Protein AF-A0A519V0T5-F1 (afdb_monomer_lite)

Sequence (102 aa):
MTQYKFSDILAIVKTSAAEFTTNNSFRHAAALSYYTIFSLPPLLLIVITLASSVYGGEALTGQIYGQLKGLVGAESAKFLQDSIAQFTLQQKTGLATAIGLG

Structure (mmCIF, N/CA/C/O backbone):
data_AF-A0A519V0T5-F1
#
_entry.id   AF-A0A519V0T5-F1
#
loop_
_atom_site.group_PDB
_atom_site.id
_atom_site.type_symbol
_atom_site.label_atom_id
_atom_site.label_alt_id
_atom_site.label_comp_id
_atom_site.label_asym_id
_atom_site.label_entity_id
_atom_site.label_seq_id
_atom_site.pdbx_PDB_ins_code
_atom_site.Cartn_x
_atom_site.Cartn_y
_atom_site.Cartn_z
_atom_site.occupancy
_atom_site.B_iso_or_equiv
_atom_site.auth_seq_id
_atom_site.auth_comp_id
_atom_site.auth_asym_id
_atom_site.auth_atom_id
_atom_site.pdbx_PDB_model_num
ATOM 1 N N . MET A 1 1 ? -4.421 -0.512 -45.829 1.00 45.78 1 MET A N 1
ATOM 2 C CA . MET A 1 1 ? -3.980 -1.391 -44.725 1.00 45.78 1 MET A CA 1
ATOM 3 C C . MET A 1 1 ? -2.571 -0.956 -44.353 1.00 45.78 1 MET A C 1
ATOM 5 O O . MET A 1 1 ? -1.660 -1.166 -45.143 1.00 45.78 1 MET A O 1
ATOM 9 N N . THR A 1 2 ? -2.404 -0.216 -43.259 1.00 61.97 2 THR A N 1
ATOM 10 C CA . THR A 1 2 ? -1.097 0.292 -42.816 1.00 61.97 2 THR A CA 1
ATOM 11 C C . THR A 1 2 ? -0.238 -0.876 -42.335 1.00 61.97 2 THR A C 1
ATOM 13 O O . THR A 1 2 ? -0.542 -1.523 -41.339 1.00 61.97 2 THR A O 1
ATOM 16 N N . GLN A 1 3 ? 0.812 -1.181 -43.095 1.00 67.44 3 GLN A N 1
ATOM 17 C CA . GLN A 1 3 ? 1.829 -2.170 -42.746 1.00 67.44 3 GLN A CA 1
ATOM 18 C C . GLN A 1 3 ? 2.710 -1.554 -41.650 1.00 67.44 3 GLN A C 1
ATOM 20 O O . GLN A 1 3 ? 3.656 -0.835 -41.964 1.00 67.44 3 GLN A O 1
ATOM 25 N N . TYR A 1 4 ? 2.368 -1.758 -40.376 1.00 71.75 4 TYR A N 1
ATOM 26 C CA . TYR A 1 4 ? 3.235 -1.343 -39.272 1.00 71.75 4 TYR A CA 1
ATOM 27 C C . TYR A 1 4 ? 4.542 -2.122 -39.366 1.00 71.75 4 TYR A C 1
ATOM 29 O O . TYR A 1 4 ? 4.555 -3.351 -39.252 1.00 71.75 4 TYR A O 1
ATOM 37 N N . LYS A 1 5 ? 5.649 -1.420 -39.607 1.00 83.38 5 LYS A N 1
ATOM 38 C CA . LYS A 1 5 ? 6.962 -2.056 -39.605 1.00 83.38 5 LYS A CA 1
ATOM 39 C C . LYS A 1 5 ? 7.362 -2.295 -38.154 1.00 83.38 5 LYS A C 1
ATOM 41 O O . LYS A 1 5 ? 7.053 -1.499 -37.273 1.00 83.38 5 LYS A O 1
ATOM 46 N N . PHE A 1 6 ? 8.102 -3.371 -37.895 1.00 87.06 6 PHE A N 1
ATOM 47 C CA . PHE A 1 6 ? 8.614 -3.691 -36.554 1.00 87.06 6 PHE A CA 1
ATOM 48 C C . PHE A 1 6 ? 9.366 -2.508 -35.907 1.00 87.06 6 PHE A C 1
ATOM 50 O O . PHE A 1 6 ? 9.279 -2.285 -34.701 1.00 87.06 6 PHE A O 1
ATOM 57 N N . SER A 1 7 ? 10.032 -1.693 -36.731 1.00 85.94 7 SER A N 1
ATOM 58 C CA . SER A 1 7 ? 10.702 -0.462 -36.303 1.00 85.94 7 SER A CA 1
ATOM 59 C C . SER A 1 7 ? 9.752 0.589 -35.717 1.00 85.94 7 SER A C 1
ATOM 61 O O . SER A 1 7 ? 10.160 1.315 -34.816 1.00 85.94 7 SER A O 1
ATOM 63 N N . ASP A 1 8 ? 8.509 0.676 -36.194 1.00 91.06 8 ASP A N 1
ATOM 64 C CA . ASP A 1 8 ? 7.534 1.669 -35.727 1.00 91.06 8 ASP A CA 1
ATOM 65 C C . ASP A 1 8 ? 7.005 1.292 -34.338 1.00 91.06 8 ASP A C 1
ATOM 67 O O . ASP A 1 8 ? 6.890 2.139 -33.456 1.00 91.06 8 ASP A O 1
ATOM 71 N N . ILE A 1 9 ? 6.767 -0.004 -34.105 1.00 92.44 9 ILE A N 1
ATOM 72 C CA . ILE A 1 9 ? 6.378 -0.531 -32.789 1.00 92.44 9 ILE A CA 1
ATOM 73 C C . ILE A 1 9 ? 7.504 -0.291 -31.779 1.00 92.44 9 ILE A C 1
ATOM 75 O O . ILE A 1 9 ? 7.260 0.201 -30.677 1.00 92.44 9 ILE A O 1
ATOM 79 N N . LEU A 1 10 ? 8.749 -0.583 -32.170 1.00 94.12 10 LEU A N 1
ATOM 80 C CA . LEU A 1 10 ? 9.910 -0.350 -31.316 1.00 94.12 10 LEU A CA 1
ATOM 81 C C . LEU A 1 10 ? 10.105 1.143 -31.016 1.00 94.12 10 LEU A C 1
ATOM 83 O O . LEU A 1 10 ? 10.433 1.504 -29.886 1.00 94.12 10 LEU A O 1
ATOM 87 N N . ALA A 1 11 ? 9.870 2.010 -32.004 1.00 94.56 11 ALA A N 1
ATOM 88 C CA . ALA A 1 11 ? 9.930 3.454 -31.826 1.00 94.56 11 ALA A CA 1
ATOM 89 C C . ALA A 1 11 ? 8.876 3.940 -30.822 1.00 94.56 11 ALA A C 1
ATOM 91 O O . ALA A 1 11 ? 9.223 4.692 -29.917 1.00 94.56 11 ALA A O 1
ATOM 92 N N . ILE A 1 12 ? 7.629 3.467 -30.914 1.00 95.62 12 ILE A N 1
ATOM 93 C CA . ILE A 1 12 ? 6.564 3.832 -29.967 1.00 95.62 12 ILE A CA 1
ATOM 94 C C . ILE A 1 12 ? 6.919 3.374 -28.552 1.00 95.62 12 ILE A C 1
ATOM 96 O O . ILE A 1 12 ? 6.875 4.185 -27.635 1.00 95.62 12 ILE A O 1
ATOM 100 N N . VAL A 1 13 ? 7.341 2.119 -28.369 1.00 95.62 13 VAL A N 1
ATOM 101 C CA . VAL A 1 13 ? 7.734 1.604 -27.044 1.00 95.62 13 VAL A CA 1
ATOM 102 C C . VAL A 1 13 ? 8.889 2.417 -26.460 1.00 95.62 13 VAL A C 1
ATOM 104 O O . VAL A 1 13 ? 8.850 2.786 -25.286 1.00 95.62 13 VAL A O 1
ATOM 107 N N . LYS A 1 14 ? 9.901 2.745 -27.272 1.00 95.06 14 LYS A N 1
ATOM 108 C CA . LYS A 1 14 ? 11.046 3.553 -26.836 1.00 95.06 14 LYS A CA 1
ATOM 109 C C . LYS A 1 14 ? 10.623 4.969 -26.443 1.00 95.06 14 LYS A C 1
ATOM 111 O O . LYS A 1 14 ? 11.063 5.456 -25.404 1.00 95.06 14 LYS A O 1
ATOM 116 N N . THR A 1 15 ? 9.765 5.609 -27.234 1.00 95.31 15 THR A N 1
ATOM 117 C CA . THR A 1 15 ? 9.239 6.948 -26.942 1.00 95.31 15 THR A CA 1
ATOM 118 C C . THR A 1 15 ? 8.370 6.933 -25.688 1.00 95.31 15 THR A C 1
ATOM 120 O O . THR A 1 15 ? 8.584 7.750 -24.802 1.00 95.31 15 THR A O 1
ATOM 123 N N . SER A 1 16 ? 7.461 5.965 -25.543 1.00 95.00 16 SER A N 1
ATOM 124 C CA . SER A 1 16 ? 6.638 5.811 -24.339 1.00 95.00 16 SER A CA 1
ATOM 125 C C . SER A 1 16 ? 7.482 5.566 -23.091 1.00 95.00 16 SER A C 1
ATOM 127 O O . SER A 1 16 ? 7.203 6.153 -22.052 1.00 95.00 16 SER A O 1
ATOM 129 N N . ALA A 1 17 ? 8.535 4.747 -23.177 1.00 93.44 17 ALA A N 1
ATOM 130 C CA . ALA A 1 17 ? 9.447 4.530 -22.058 1.00 93.44 17 ALA A CA 1
ATOM 131 C C . ALA A 1 17 ? 10.222 5.808 -21.690 1.00 93.44 17 ALA A C 1
ATOM 133 O O . ALA A 1 17 ? 10.367 6.107 -20.507 1.00 93.44 17 ALA A O 1
ATOM 134 N N . ALA A 1 18 ? 10.684 6.581 -22.679 1.00 94.12 18 ALA A N 1
ATOM 135 C CA . ALA A 1 18 ? 11.382 7.849 -22.452 1.00 94.12 18 ALA A CA 1
ATOM 136 C C . ALA A 1 18 ? 10.466 8.931 -21.849 1.00 94.12 18 ALA A C 1
ATOM 138 O O . ALA A 1 18 ? 10.863 9.638 -20.924 1.00 94.12 18 ALA A O 1
ATOM 139 N N . GLU A 1 19 ? 9.227 9.033 -22.326 1.00 94.38 19 GLU A N 1
ATOM 140 C CA . GLU A 1 19 ? 8.194 9.912 -21.764 1.00 94.38 19 GLU A CA 1
ATOM 141 C C . GLU A 1 19 ? 7.841 9.491 -20.329 1.00 94.38 19 GLU A C 1
ATOM 143 O O . GLU A 1 19 ? 7.795 10.317 -19.417 1.00 94.38 19 GLU A O 1
ATOM 148 N N . PHE A 1 20 ? 7.675 8.186 -20.085 1.00 94.12 20 PHE A N 1
ATOM 149 C CA . PHE A 1 20 ? 7.356 7.644 -18.764 1.00 94.12 20 PHE A CA 1
ATOM 150 C C . PHE A 1 20 ? 8.438 7.965 -17.725 1.00 94.12 20 PHE A C 1
ATOM 152 O O . PHE A 1 20 ? 8.111 8.331 -16.590 1.00 94.12 20 PHE A O 1
ATOM 159 N N . THR A 1 21 ? 9.719 7.862 -18.093 1.00 92.75 21 THR A N 1
ATOM 160 C CA . THR A 1 21 ? 10.828 8.226 -17.200 1.00 92.75 21 THR A CA 1
ATOM 161 C C . THR A 1 21 ? 10.958 9.735 -17.021 1.00 92.75 21 THR A C 1
ATOM 163 O O . THR A 1 21 ? 11.126 10.182 -15.886 1.00 92.75 21 THR A O 1
ATOM 166 N N . THR A 1 22 ? 10.797 10.521 -18.091 1.00 94.56 22 THR A N 1
ATOM 167 C CA . THR A 1 22 ? 10.782 11.996 -18.039 1.00 94.56 22 THR A CA 1
ATOM 168 C C . THR A 1 22 ? 9.700 12.519 -17.095 1.00 94.56 22 THR A C 1
ATOM 170 O O . THR A 1 22 ? 9.951 13.421 -16.296 1.00 94.56 22 THR A O 1
ATOM 173 N N . ASN A 1 23 ? 8.522 11.889 -17.093 1.00 92.62 23 ASN A N 1
ATOM 174 C CA . ASN A 1 23 ? 7.420 12.242 -16.200 1.00 92.62 23 ASN A CA 1
ATOM 175 C C . ASN A 1 23 ? 7.622 11.769 -14.742 1.00 92.62 23 ASN A C 1
ATOM 177 O O . ASN A 1 23 ? 6.693 11.771 -13.940 1.00 92.62 23 ASN A O 1
ATOM 181 N N . ASN A 1 24 ? 8.832 11.336 -14.364 1.00 92.12 24 ASN A N 1
ATOM 182 C CA . ASN A 1 24 ? 9.159 10.855 -13.019 1.00 92.12 24 ASN A CA 1
ATOM 183 C C . ASN A 1 24 ? 8.206 9.763 -12.504 1.00 92.12 24 ASN A C 1
ATOM 185 O O . ASN A 1 24 ? 8.003 9.627 -11.294 1.00 92.12 24 ASN A O 1
ATOM 189 N N . SER A 1 25 ? 7.618 8.975 -13.405 1.00 93.38 25 SER A N 1
ATOM 190 C CA . SER A 1 25 ? 6.536 8.045 -13.069 1.00 93.38 25 SER A CA 1
ATOM 191 C C . SER A 1 25 ? 6.971 7.013 -12.024 1.00 93.38 25 SER A C 1
ATOM 193 O O . SER A 1 25 ? 6.194 6.665 -11.140 1.00 93.38 25 SER A O 1
ATOM 195 N N . PHE A 1 26 ? 8.246 6.605 -12.035 1.00 93.31 26 PHE A N 1
ATOM 196 C CA . PHE A 1 26 ? 8.826 5.754 -10.992 1.00 93.31 26 PHE A CA 1
ATOM 197 C C . PHE A 1 26 ? 8.842 6.411 -9.611 1.00 93.31 26 PHE A C 1
ATOM 199 O O . PHE A 1 26 ? 8.526 5.754 -8.624 1.00 93.31 26 PHE A O 1
ATOM 206 N N . ARG A 1 27 ? 9.170 7.705 -9.523 1.00 94.75 27 ARG A N 1
ATOM 207 C CA . ARG A 1 27 ? 9.148 8.434 -8.248 1.00 94.75 27 ARG A CA 1
ATOM 208 C C . ARG A 1 27 ? 7.721 8.550 -7.723 1.00 94.75 27 ARG A C 1
ATOM 210 O O . ARG A 1 27 ? 7.503 8.360 -6.532 1.00 94.75 27 ARG A O 1
ATOM 217 N N . HIS A 1 28 ? 6.756 8.827 -8.598 1.00 95.56 28 HIS A N 1
ATOM 218 C CA . HIS A 1 28 ? 5.344 8.874 -8.220 1.00 95.56 28 HIS A CA 1
ATOM 219 C C . HIS A 1 28 ? 4.826 7.507 -7.761 1.00 95.56 28 HIS A C 1
ATOM 221 O O . HIS A 1 28 ? 4.166 7.435 -6.728 1.00 95.56 28 HIS A O 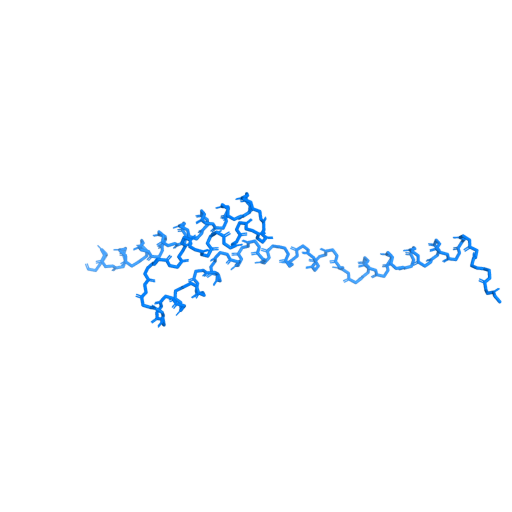1
ATOM 227 N N . ALA A 1 29 ? 5.189 6.426 -8.457 1.00 95.06 29 ALA A N 1
ATOM 228 C CA . ALA A 1 29 ? 4.862 5.064 -8.043 1.00 95.06 29 ALA A CA 1
ATOM 229 C C . ALA A 1 29 ? 5.491 4.712 -6.684 1.00 95.06 29 ALA A C 1
ATOM 231 O O . ALA A 1 29 ? 4.797 4.224 -5.798 1.00 95.06 29 ALA A O 1
ATOM 232 N N . ALA A 1 30 ? 6.773 5.032 -6.481 1.00 95.25 30 ALA A N 1
ATOM 233 C CA . ALA A 1 30 ? 7.461 4.800 -5.213 1.00 95.25 30 ALA A CA 1
ATOM 234 C C . ALA A 1 30 ? 6.821 5.585 -4.057 1.00 95.25 30 ALA A C 1
ATOM 236 O O . ALA A 1 30 ? 6.595 5.025 -2.985 1.00 95.25 30 ALA A O 1
ATOM 237 N N . ALA A 1 31 ? 6.484 6.858 -4.281 1.00 95.56 31 ALA A N 1
ATOM 238 C CA . ALA A 1 31 ? 5.795 7.683 -3.295 1.00 95.56 31 ALA A CA 1
ATOM 239 C C . ALA A 1 31 ? 4.407 7.120 -2.965 1.00 95.56 31 ALA A C 1
ATOM 241 O O . ALA A 1 31 ? 4.064 7.008 -1.793 1.00 95.56 31 ALA A O 1
ATOM 242 N N . LEU A 1 32 ? 3.637 6.705 -3.976 1.00 94.88 32 LEU A N 1
ATOM 243 C CA . LEU A 1 32 ? 2.330 6.082 -3.781 1.00 94.88 32 LEU A CA 1
ATOM 244 C C . LEU A 1 32 ? 2.443 4.812 -2.929 1.00 94.88 32 LEU A C 1
ATOM 246 O O . LEU A 1 32 ? 1.733 4.694 -1.936 1.00 94.88 32 LEU A O 1
ATOM 250 N N . SER A 1 33 ? 3.371 3.908 -3.257 1.00 94.12 33 SER A N 1
ATOM 251 C CA . SER A 1 33 ? 3.599 2.683 -2.4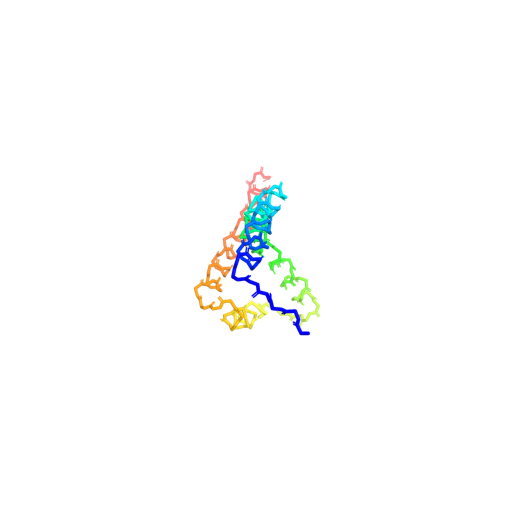82 1.00 94.12 33 SER A CA 1
ATOM 252 C C . SER A 1 33 ? 4.037 2.974 -1.047 1.00 94.12 33 SER A C 1
ATOM 254 O O . SER A 1 33 ? 3.493 2.376 -0.121 1.00 94.12 33 SER A O 1
ATOM 256 N N . TYR A 1 34 ? 4.976 3.907 -0.846 1.00 92.88 34 TYR A N 1
ATOM 257 C CA . TYR A 1 34 ? 5.413 4.322 0.488 1.00 92.88 34 TYR A CA 1
ATOM 258 C C . TYR A 1 34 ? 4.229 4.872 1.289 1.00 92.88 34 TYR A C 1
ATOM 260 O O . TYR A 1 34 ? 3.935 4.390 2.382 1.00 92.88 34 TYR A O 1
ATOM 268 N N . TYR A 1 35 ? 3.478 5.815 0.720 1.00 91.75 35 TYR A N 1
ATOM 269 C CA . TYR A 1 35 ? 2.308 6.370 1.387 1.00 91.75 35 TYR A CA 1
ATOM 270 C C . TYR A 1 35 ? 1.276 5.301 1.703 1.00 91.75 35 TYR A C 1
ATOM 272 O O . TYR A 1 35 ? 0.773 5.295 2.817 1.00 91.75 35 TYR A O 1
ATOM 280 N N . THR A 1 36 ? 0.992 4.358 0.807 1.00 90.56 36 THR A N 1
ATOM 281 C CA . THR A 1 36 ? 0.073 3.259 1.118 1.00 90.56 36 THR A CA 1
ATOM 282 C C . THR A 1 36 ? 0.593 2.403 2.274 1.00 90.56 36 THR A C 1
ATOM 284 O O . THR A 1 36 ? -0.125 2.239 3.251 1.00 90.56 36 THR A O 1
ATOM 287 N N . ILE A 1 37 ? 1.835 1.914 2.231 1.00 88.81 37 ILE A N 1
ATOM 288 C CA . ILE A 1 37 ? 2.378 1.028 3.279 1.00 88.81 37 ILE A CA 1
ATOM 289 C C . ILE A 1 37 ? 2.314 1.686 4.665 1.00 88.81 37 ILE A C 1
ATOM 291 O O . ILE A 1 37 ? 1.917 1.037 5.632 1.00 88.81 37 ILE A O 1
ATOM 295 N N 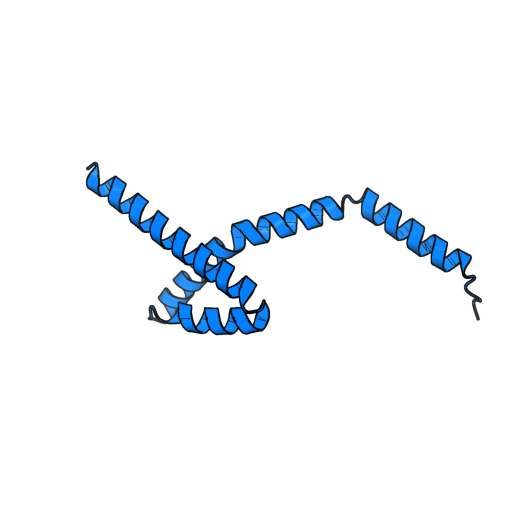. PHE A 1 38 ? 2.654 2.974 4.762 1.00 86.88 38 PHE A N 1
ATOM 296 C CA . PHE A 1 38 ? 2.713 3.675 6.046 1.00 86.88 38 PHE A CA 1
ATOM 297 C C . PHE A 1 38 ? 1.379 4.303 6.485 1.00 86.88 38 PHE A C 1
ATOM 299 O O . PHE A 1 38 ? 1.153 4.449 7.685 1.00 86.88 38 PHE A O 1
ATOM 306 N N . SER A 1 39 ? 0.479 4.656 5.559 1.00 90.75 39 SER A N 1
ATOM 307 C CA . SER A 1 39 ? -0.816 5.285 5.892 1.00 90.75 39 SER A CA 1
ATOM 308 C C . SER A 1 39 ? -1.993 4.315 5.968 1.00 90.75 39 SER A C 1
ATOM 310 O O . SER A 1 39 ? -2.969 4.616 6.658 1.00 90.75 39 SER A O 1
ATOM 312 N N . LEU A 1 40 ? -1.928 3.156 5.301 1.00 89.38 40 LEU A N 1
ATOM 313 C CA . LEU A 1 40 ? -3.054 2.222 5.243 1.00 89.38 40 LEU A CA 1
ATOM 314 C C . LEU A 1 40 ? -3.437 1.666 6.626 1.00 89.38 40 LEU A C 1
ATOM 316 O O . LEU A 1 40 ? -4.633 1.659 6.916 1.00 89.38 40 LEU A O 1
ATOM 320 N N . PRO A 1 41 ? -2.505 1.254 7.515 1.00 86.62 41 PRO A N 1
ATOM 321 C CA . PRO A 1 41 ? -2.903 0.747 8.829 1.00 86.62 41 PRO A CA 1
ATOM 322 C C . PRO A 1 41 ? -3.627 1.800 9.696 1.00 86.62 41 PRO A C 1
ATOM 324 O O . PRO A 1 41 ? -4.723 1.498 10.174 1.00 86.62 41 PRO A O 1
ATOM 327 N N . PRO A 1 42 ? -3.118 3.043 9.860 1.00 87.88 42 PRO A N 1
ATOM 328 C CA . PRO A 1 42 ? -3.855 4.095 10.567 1.00 87.88 42 PRO A CA 1
ATOM 329 C C . PRO A 1 42 ? -5.208 4.438 9.931 1.00 87.88 42 PRO A C 1
ATOM 331 O O . PRO A 1 42 ? -6.192 4.626 10.644 1.00 87.88 42 PRO A O 1
ATOM 334 N N . LEU A 1 43 ? -5.285 4.492 8.597 1.00 89.44 43 LEU A N 1
ATOM 335 C CA . LEU A 1 43 ? -6.535 4.756 7.882 1.00 89.44 43 LEU A CA 1
ATOM 336 C C . LEU A 1 43 ? -7.582 3.671 8.173 1.00 89.44 43 LEU A C 1
ATOM 338 O O . LEU A 1 43 ? -8.729 3.986 8.487 1.00 89.44 43 LEU A O 1
ATOM 342 N N . LEU A 1 44 ? -7.188 2.396 8.104 1.00 86.56 44 LEU A N 1
ATOM 343 C CA . LEU A 1 44 ? -8.070 1.271 8.410 1.00 86.56 44 LEU A CA 1
ATOM 344 C C . LEU A 1 44 ? -8.558 1.319 9.856 1.00 86.56 44 LEU A C 1
ATOM 346 O O . LEU A 1 44 ? -9.743 1.106 10.088 1.00 86.56 44 LEU A O 1
ATOM 350 N N . LEU A 1 45 ? -7.690 1.656 10.813 1.00 84.44 45 LEU A N 1
ATOM 351 C CA . LEU A 1 45 ? -8.092 1.843 12.207 1.00 84.44 45 LEU A CA 1
ATOM 352 C C . LEU A 1 45 ? -9.196 2.904 12.335 1.00 84.44 45 LEU A C 1
ATOM 354 O O . LEU A 1 45 ? -10.195 2.659 13.011 1.00 84.44 45 LEU A O 1
ATOM 358 N N . ILE A 1 46 ? -9.057 4.049 11.661 1.00 87.19 46 ILE A N 1
ATOM 359 C CA . ILE A 1 46 ? -10.073 5.113 11.664 1.00 87.19 46 ILE A CA 1
ATOM 360 C C . ILE A 1 46 ? -11.394 4.595 11.083 1.00 87.19 46 ILE A C 1
ATOM 362 O O . ILE A 1 46 ? -12.436 4.730 11.721 1.00 87.19 46 ILE A O 1
ATOM 366 N N . VAL A 1 47 ? -11.357 3.962 9.905 1.00 87.06 47 VAL A N 1
ATOM 367 C CA . VAL A 1 47 ? -12.558 3.431 9.235 1.00 87.06 47 VAL A CA 1
ATOM 368 C C . VAL A 1 47 ? -13.258 2.378 10.096 1.00 87.06 47 VAL A C 1
ATOM 370 O O . VAL A 1 47 ? -14.475 2.438 10.256 1.00 87.06 47 VAL A O 1
ATOM 373 N N . ILE A 1 48 ? -12.502 1.447 10.685 1.00 81.56 48 ILE A N 1
ATOM 374 C CA . ILE A 1 48 ? -13.034 0.406 11.572 1.00 81.56 48 ILE A CA 1
ATOM 375 C C . ILE A 1 48 ? -13.668 1.045 12.805 1.00 81.56 48 ILE A C 1
ATOM 377 O O . ILE A 1 48 ? -14.784 0.691 13.160 1.00 81.56 48 ILE A O 1
ATOM 381 N N . THR A 1 49 ? -13.001 2.017 13.429 1.00 80.88 49 THR A N 1
ATOM 382 C CA . THR A 1 49 ? -13.510 2.685 14.636 1.00 80.88 49 THR A CA 1
ATOM 383 C C . THR A 1 49 ? -14.815 3.428 14.355 1.00 80.88 49 THR A C 1
ATOM 385 O O . THR A 1 49 ? -15.775 3.307 15.116 1.00 80.88 49 THR A O 1
ATOM 388 N N . LEU A 1 50 ? -14.883 4.155 13.235 1.00 85.69 50 LEU A N 1
ATOM 389 C CA . LEU A 1 50 ? -16.095 4.855 12.812 1.00 85.69 50 LEU A CA 1
ATOM 390 C C . LEU A 1 50 ? -17.229 3.878 12.490 1.00 85.69 50 LEU A C 1
ATOM 392 O O . LEU A 1 50 ? -18.358 4.088 12.929 1.00 85.69 50 LEU A O 1
ATOM 396 N N . ALA A 1 51 ? -16.937 2.787 11.780 1.00 83.19 51 ALA A N 1
ATOM 397 C CA . ALA A 1 51 ? -17.920 1.746 11.509 1.00 83.19 51 ALA A CA 1
ATOM 398 C C . ALA A 1 51 ? -18.428 1.110 12.816 1.00 83.19 51 ALA A C 1
ATOM 400 O O . ALA A 1 51 ? -19.634 1.039 13.034 1.00 83.19 51 ALA A O 1
ATOM 401 N N . SER A 1 52 ? -17.538 0.731 13.734 1.00 78.31 52 SER A N 1
ATOM 402 C CA . SER A 1 52 ? -17.910 0.155 15.031 1.00 78.31 52 SER A CA 1
ATOM 403 C C . SER A 1 52 ? -18.774 1.094 15.870 1.00 78.31 52 SER A C 1
ATOM 405 O O . SER A 1 52 ? -19.704 0.632 16.528 1.00 78.31 52 SER A O 1
ATOM 407 N N . SER A 1 53 ? -18.523 2.406 15.806 1.00 80.56 53 SER A N 1
ATOM 408 C CA . SER A 1 53 ? -19.339 3.413 16.494 1.00 80.56 53 SER A CA 1
ATOM 409 C C . SER A 1 53 ? -20.776 3.489 15.972 1.00 80.56 53 SER A C 1
ATOM 411 O O . SER A 1 53 ? -21.668 3.847 16.736 1.00 80.56 53 SER A O 1
ATOM 413 N N . VAL A 1 54 ? -21.009 3.193 14.691 1.00 83.25 54 VAL A N 1
ATOM 414 C CA . VAL A 1 54 ? -22.346 3.236 14.072 1.00 83.25 54 VAL A CA 1
ATOM 415 C C . VAL A 1 54 ? -23.066 1.893 14.208 1.00 83.25 54 VAL A C 1
ATOM 417 O O . VAL A 1 54 ? -24.269 1.862 14.449 1.00 83.25 54 VAL A O 1
ATOM 420 N N . TYR A 1 55 ? -22.335 0.784 14.072 1.00 76.00 55 TYR A N 1
ATOM 421 C CA . TYR A 1 55 ? -22.891 -0.574 14.043 1.00 76.00 55 TYR A CA 1
ATOM 422 C C . TYR A 1 55 ? -22.869 -1.301 15.402 1.00 76.00 55 TYR A C 1
ATOM 424 O O . TYR A 1 55 ? -23.392 -2.408 15.502 1.00 76.00 55 TYR A O 1
ATOM 432 N N . GLY A 1 56 ? -22.318 -0.690 16.459 1.00 66.62 56 GLY A N 1
ATOM 433 C CA . GLY A 1 56 ? -22.520 -1.122 17.846 1.00 66.62 56 GLY A CA 1
ATOM 434 C C . GLY A 1 56 ? -21.764 -2.382 18.284 1.00 66.62 56 GLY A C 1
ATOM 435 O O . GLY A 1 56 ? -22.299 -3.163 19.068 1.00 66.62 56 GLY A O 1
ATOM 436 N N . GLY A 1 57 ? -20.525 -2.602 17.829 1.00 63.03 57 GLY A N 1
ATOM 437 C CA . GLY A 1 57 ? -19.755 -3.772 18.268 1.00 63.03 57 GLY A CA 1
ATOM 438 C C . GLY A 1 57 ? -18.244 -3.709 18.040 1.00 63.03 57 GLY A C 1
ATOM 439 O O . GLY A 1 57 ? -17.769 -3.206 17.027 1.00 63.03 57 GLY A O 1
ATOM 440 N N . GLU A 1 58 ? -17.488 -4.310 18.964 1.00 57.00 58 GLU A N 1
ATOM 441 C CA . GLU A 1 58 ? -16.030 -4.528 18.883 1.00 57.00 58 GLU A CA 1
ATOM 442 C C . GLU A 1 58 ? -15.630 -5.606 17.845 1.00 57.00 58 GLU A C 1
ATOM 444 O O . GLU A 1 58 ? -14.452 -5.794 17.544 1.00 57.00 58 GLU A O 1
ATOM 449 N N . ALA A 1 59 ? -16.603 -6.319 17.263 1.00 55.78 59 ALA A N 1
ATOM 450 C CA . ALA A 1 59 ? -16.385 -7.531 16.466 1.00 55.78 59 ALA A CA 1
ATOM 451 C C . ALA A 1 59 ? -15.989 -7.303 14.989 1.00 55.78 59 ALA A C 1
ATOM 453 O O . ALA A 1 59 ? -15.677 -8.264 14.280 1.00 55.78 59 ALA A O 1
ATOM 454 N N . LEU A 1 60 ? -15.966 -6.056 14.504 1.00 65.38 60 LEU A N 1
ATOM 455 C CA . LEU A 1 60 ? -15.693 -5.738 13.092 1.00 65.38 60 LEU A CA 1
ATOM 456 C C . LEU A 1 60 ? -14.267 -6.095 12.644 1.00 65.38 60 LEU A C 1
ATOM 458 O O . LEU A 1 60 ? -14.046 -6.389 11.468 1.00 65.38 60 LEU A O 1
ATOM 462 N N . THR A 1 61 ? -13.308 -6.152 13.570 1.00 67.44 61 THR A N 1
ATOM 463 C CA . THR A 1 61 ? -11.894 -6.418 13.260 1.00 67.44 61 THR A CA 1
ATOM 464 C C . THR A 1 61 ? -11.681 -7.799 12.629 1.00 67.44 61 THR A C 1
ATOM 466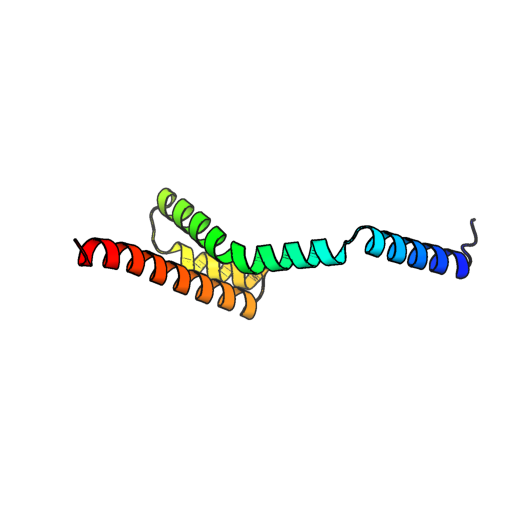 O O . THR A 1 61 ? -10.945 -7.923 11.651 1.00 67.44 61 THR A O 1
ATOM 469 N N . GLY A 1 62 ? -12.352 -8.842 13.137 1.00 71.19 62 GLY A N 1
ATOM 470 C CA . GLY A 1 62 ? -12.185 -10.212 12.632 1.00 71.19 62 GLY A CA 1
ATOM 471 C C . GLY A 1 62 ? -12.795 -10.422 11.243 1.00 71.19 62 GLY A C 1
ATOM 472 O O . GLY A 1 62 ? -12.206 -11.087 10.390 1.00 71.19 62 GLY A O 1
ATOM 473 N N . GLN A 1 63 ? -13.953 -9.811 10.989 1.00 79.19 63 GLN A N 1
ATOM 474 C CA . GLN A 1 63 ? -14.657 -9.932 9.712 1.00 79.19 63 GLN A CA 1
ATOM 475 C C . GLN A 1 63 ? -13.962 -9.124 8.607 1.00 79.19 63 GLN A C 1
ATOM 477 O O . GLN A 1 63 ? -13.783 -9.621 7.494 1.00 79.19 63 GLN A O 1
ATOM 482 N N . ILE A 1 64 ? -13.491 -7.915 8.934 1.00 79.69 64 ILE A N 1
ATOM 483 C CA . ILE A 1 64 ? -12.708 -7.079 8.017 1.00 79.69 64 ILE A CA 1
ATOM 484 C C . ILE A 1 64 ? -11.370 -7.740 7.688 1.00 79.69 64 ILE A C 1
ATOM 486 O O . ILE A 1 64 ? -10.973 -7.741 6.526 1.00 79.69 64 ILE A O 1
ATOM 490 N N . TYR A 1 65 ? -10.712 -8.386 8.654 1.00 79.94 65 TYR A N 1
ATOM 491 C CA . TYR A 1 65 ? -9.502 -9.162 8.375 1.00 79.94 65 TYR A CA 1
ATOM 492 C C . TYR A 1 65 ? -9.747 -10.297 7.368 1.00 79.94 65 TYR A C 1
ATOM 494 O O . TYR A 1 65 ? -8.961 -10.482 6.438 1.00 79.94 65 TYR A O 1
ATOM 502 N N . GLY A 1 66 ? -10.861 -11.025 7.502 1.00 84.81 66 GLY A N 1
ATOM 503 C CA . GLY A 1 66 ? -11.255 -12.057 6.540 1.00 84.81 66 GLY A CA 1
ATOM 504 C C . GLY A 1 66 ? -11.429 -11.511 5.118 1.00 84.81 66 GLY A C 1
ATOM 505 O O . GLY A 1 66 ? -10.932 -12.112 4.165 1.00 84.81 66 GLY A O 1
ATOM 506 N N . GLN A 1 67 ? -12.061 -10.341 4.982 1.00 87.25 67 GLN A N 1
ATOM 507 C CA . GLN A 1 67 ? -12.223 -9.657 3.693 1.00 87.25 67 GLN A CA 1
ATOM 508 C C . GLN A 1 67 ? -10.880 -9.171 3.132 1.00 87.25 67 GLN A C 1
ATOM 510 O O . GLN A 1 67 ? -10.574 -9.405 1.964 1.00 87.25 67 GLN A O 1
ATOM 515 N N . LEU A 1 68 ? -10.032 -8.563 3.970 1.00 85.69 68 LEU A N 1
ATOM 516 C CA . LEU A 1 68 ? -8.692 -8.121 3.577 1.00 85.69 68 LEU A CA 1
ATOM 517 C C . LEU A 1 68 ? -7.849 -9.294 3.072 1.00 85.69 68 LEU A C 1
ATOM 519 O O . LEU A 1 68 ? -7.228 -9.186 2.020 1.00 85.69 68 L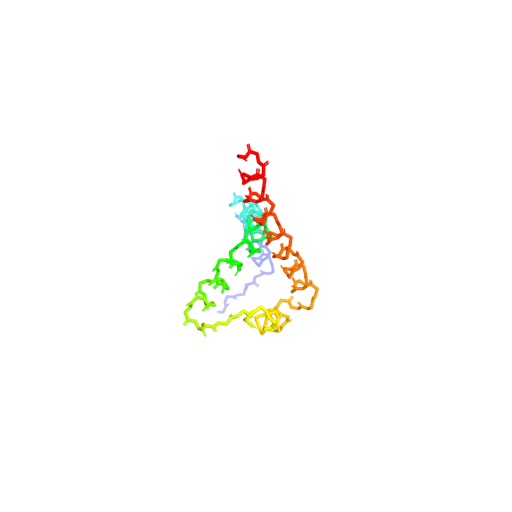EU A O 1
ATOM 523 N N . LYS A 1 69 ? -7.889 -10.446 3.747 1.00 89.94 69 LYS A N 1
ATOM 524 C CA . LYS A 1 69 ? -7.198 -11.662 3.297 1.00 89.94 69 LYS A CA 1
ATOM 525 C C . LYS A 1 69 ? -7.643 -12.114 1.902 1.00 89.94 69 LYS A C 1
ATOM 527 O O . LYS A 1 69 ? -6.802 -12.586 1.142 1.00 89.94 69 LYS A O 1
ATOM 532 N N . GLY A 1 70 ? -8.925 -11.974 1.562 1.00 91.50 70 GLY A N 1
ATOM 533 C CA . GLY A 1 70 ? -9.439 -12.286 0.224 1.00 91.50 70 GLY A CA 1
ATOM 534 C C . GLY A 1 70 ? -8.989 -11.299 -0.858 1.00 91.50 70 GLY A C 1
ATOM 535 O O . GLY A 1 70 ? -8.816 -11.698 -2.005 1.00 91.50 70 GLY A O 1
ATOM 536 N N . LEU A 1 71 ? -8.768 -10.031 -0.495 1.00 89.75 71 LEU A N 1
ATOM 537 C CA . LEU A 1 71 ? -8.415 -8.959 -1.431 1.00 89.75 71 LEU A CA 1
ATOM 538 C C . LEU A 1 71 ? -6.907 -8.815 -1.658 1.00 89.75 71 LEU A C 1
ATOM 540 O O . LEU A 1 71 ? -6.472 -8.648 -2.793 1.00 89.75 71 LEU A O 1
ATOM 544 N N . VAL A 1 72 ? -6.113 -8.854 -0.583 1.00 88.44 72 VAL A N 1
ATOM 545 C CA . VAL A 1 72 ? -4.660 -8.605 -0.627 1.00 88.44 72 VAL A CA 1
ATOM 546 C C . VAL A 1 72 ? -3.821 -9.854 -0.348 1.00 88.44 72 VAL A C 1
ATOM 548 O O . VAL A 1 72 ? -2.600 -9.808 -0.441 1.00 88.44 72 VAL A O 1
ATOM 551 N N . GLY A 1 73 ? -4.455 -10.981 -0.018 1.00 92.00 73 GLY A N 1
ATOM 552 C CA . GLY A 1 73 ? -3.771 -12.217 0.356 1.00 92.00 73 GLY A CA 1
ATOM 553 C C . GLY A 1 73 ? -3.442 -12.304 1.849 1.00 92.00 73 GLY A C 1
ATOM 554 O O . GLY A 1 73 ? -3.533 -11.338 2.607 1.00 92.00 73 GLY A O 1
ATOM 555 N N . ALA A 1 74 ? -3.070 -13.508 2.294 1.00 92.06 74 ALA A N 1
ATOM 556 C CA . ALA A 1 74 ? -2.877 -13.814 3.713 1.00 92.06 74 ALA A CA 1
ATOM 557 C C . ALA A 1 74 ? -1.707 -13.054 4.352 1.00 92.06 74 ALA A C 1
ATOM 559 O O . ALA A 1 74 ? -1.820 -12.607 5.490 1.00 92.06 74 ALA A O 1
ATOM 560 N N . GLU A 1 75 ? -0.600 -12.906 3.629 1.00 91.31 75 GLU A N 1
ATOM 561 C CA . GLU A 1 75 ? 0.611 -12.264 4.141 1.00 91.31 75 GLU A CA 1
ATOM 562 C C . GLU A 1 75 ? 0.415 -10.756 4.325 1.00 91.31 75 GLU A C 1
ATOM 564 O O . GLU A 1 75 ? 0.642 -10.225 5.412 1.00 91.31 75 GLU A O 1
ATOM 569 N N . SER A 1 76 ? -0.106 -10.076 3.301 1.00 88.12 76 SER A N 1
ATOM 570 C CA . SER A 1 76 ? -0.397 -8.643 3.370 1.00 88.12 76 SER A CA 1
ATOM 571 C C . SER A 1 76 ? -1.497 -8.328 4.380 1.00 88.12 76 SER A C 1
ATOM 573 O O . SER A 1 76 ? -1.383 -7.354 5.119 1.00 88.12 76 SER A O 1
ATOM 575 N N . ALA A 1 77 ? -2.536 -9.164 4.479 1.00 88.75 77 ALA A N 1
ATOM 576 C CA . ALA A 1 77 ? -3.560 -8.989 5.504 1.00 88.75 77 ALA A CA 1
ATOM 577 C C . ALA A 1 77 ? -2.969 -9.111 6.914 1.00 88.75 77 ALA A C 1
ATOM 579 O O . ALA A 1 77 ? -3.269 -8.279 7.770 1.00 88.75 77 ALA A O 1
ATOM 580 N N . LYS A 1 78 ? -2.097 -10.103 7.150 1.00 89.19 78 LYS A N 1
ATOM 581 C CA . LYS A 1 78 ? -1.415 -10.281 8.438 1.00 89.19 78 LYS A CA 1
ATOM 582 C C . LYS A 1 78 ? -0.559 -9.065 8.796 1.00 89.19 78 LYS A C 1
ATOM 584 O O . LYS A 1 78 ? -0.686 -8.551 9.901 1.00 89.19 78 LYS A O 1
ATOM 589 N N . PHE A 1 79 ? 0.228 -8.552 7.850 1.00 88.62 79 PHE A N 1
ATOM 590 C CA . PHE A 1 79 ? 1.006 -7.326 8.049 1.00 88.62 79 PHE A CA 1
ATOM 591 C C . PHE A 1 79 ? 0.131 -6.144 8.502 1.00 88.62 79 PHE A C 1
ATOM 593 O O . PHE A 1 79 ? 0.498 -5.412 9.423 1.00 88.62 79 PHE A O 1
ATOM 600 N N . LEU A 1 80 ? -1.043 -5.968 7.889 1.00 87.44 80 LEU A N 1
ATOM 601 C CA . LEU A 1 80 ? -1.980 -4.912 8.276 1.00 87.44 80 LEU A CA 1
ATOM 602 C C . LEU A 1 80 ? -2.567 -5.136 9.669 1.00 87.44 80 LEU A C 1
ATOM 604 O O . LEU A 1 80 ? -2.658 -4.182 10.439 1.00 87.44 80 LEU A O 1
ATOM 608 N N . GLN A 1 81 ? -2.928 -6.374 10.009 1.00 85.62 81 GLN A N 1
ATOM 609 C CA . GLN A 1 81 ? -3.431 -6.723 11.337 1.00 85.62 81 GLN A CA 1
ATOM 610 C C . GLN A 1 81 ? -2.396 -6.424 12.427 1.00 85.62 81 GLN A C 1
ATOM 612 O O . GLN A 1 81 ? -2.722 -5.753 13.408 1.00 85.62 81 GLN A O 1
ATOM 617 N N . ASP A 1 82 ? -1.154 -6.863 12.225 1.00 88.00 82 ASP A N 1
ATOM 618 C CA . ASP A 1 82 ? -0.049 -6.639 13.158 1.00 88.00 82 ASP A CA 1
ATOM 619 C C . ASP A 1 82 ? 0.240 -5.135 13.307 1.00 88.00 82 ASP A C 1
ATOM 621 O O . ASP A 1 82 ? 0.382 -4.620 14.419 1.00 88.00 82 ASP A O 1
ATOM 625 N N . SER A 1 83 ? 0.222 -4.396 12.192 1.00 87.00 83 SER A N 1
ATOM 626 C CA . SER A 1 83 ? 0.412 -2.943 12.192 1.00 87.00 83 SER A CA 1
ATOM 627 C C . SER A 1 83 ? -0.682 -2.226 12.993 1.00 87.00 83 SER A C 1
ATOM 629 O O . SER A 1 83 ? -0.375 -1.415 13.865 1.00 87.00 83 SER A O 1
ATOM 631 N N . ILE A 1 84 ? -1.962 -2.537 12.752 1.00 83.31 84 ILE A N 1
ATOM 632 C CA . ILE A 1 84 ? -3.101 -1.939 13.475 1.00 83.31 84 ILE A CA 1
ATOM 633 C C . ILE A 1 84 ? -3.044 -2.265 14.977 1.00 83.31 84 ILE A C 1
ATOM 635 O O . ILE A 1 84 ? -3.309 -1.391 15.812 1.00 83.31 84 ILE A O 1
ATOM 639 N N . ALA A 1 85 ? -2.673 -3.498 15.338 1.00 82.81 85 ALA A N 1
ATOM 640 C CA . ALA A 1 85 ? -2.506 -3.900 16.732 1.00 82.81 85 ALA A CA 1
ATOM 641 C C . ALA A 1 85 ? -1.438 -3.046 17.435 1.00 82.81 85 ALA A C 1
ATOM 643 O O . ALA A 1 85 ? -1.675 -2.536 18.533 1.00 82.81 85 ALA A O 1
ATOM 644 N N . GLN A 1 86 ? -0.305 -2.802 16.771 1.00 82.44 86 GLN A N 1
ATOM 645 C CA . GLN A 1 86 ? 0.759 -1.950 17.298 1.00 82.44 86 GLN A CA 1
ATOM 646 C C . GLN A 1 86 ? 0.308 -0.491 17.492 1.00 82.44 86 GLN A C 1
ATOM 648 O O . GLN A 1 86 ? 0.604 0.108 18.528 1.00 82.44 86 GLN A O 1
ATOM 653 N N . PHE A 1 87 ? -0.461 0.073 16.553 1.00 77.69 87 PHE A N 1
ATOM 654 C CA . PHE A 1 87 ? -1.031 1.422 1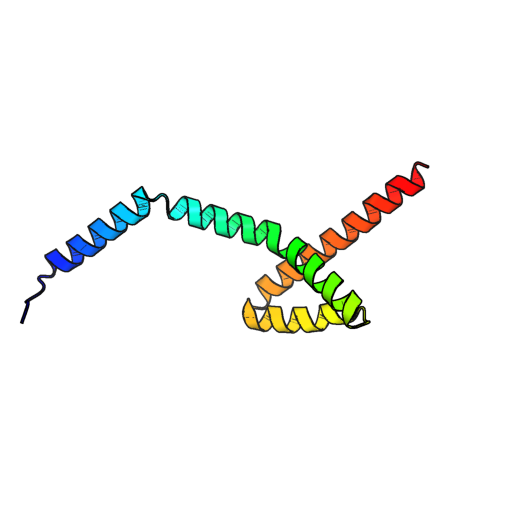6.693 1.00 77.69 87 PHE A CA 1
ATOM 655 C C . PHE A 1 87 ? -2.002 1.533 17.879 1.00 77.69 87 PHE A C 1
ATOM 657 O O . PHE A 1 87 ? -1.970 2.519 18.618 1.00 77.69 87 PHE A O 1
ATOM 664 N N . THR A 1 88 ? -2.827 0.507 18.104 1.00 73.19 88 THR A N 1
ATOM 665 C CA . THR A 1 88 ? -3.787 0.474 19.222 1.00 73.19 88 THR A CA 1
ATOM 666 C C . THR A 1 88 ? -3.076 0.462 20.581 1.00 73.19 88 THR A C 1
ATOM 668 O O . THR A 1 88 ? -3.506 1.139 21.518 1.00 73.19 88 THR A O 1
ATOM 671 N N . LEU A 1 89 ? -1.956 -0.263 20.690 1.00 72.06 89 LEU A N 1
ATOM 672 C CA . LEU A 1 89 ? -1.129 -0.285 21.900 1.00 72.06 89 LEU A CA 1
ATOM 673 C C . LEU A 1 89 ? -0.487 1.081 22.179 1.00 72.06 89 LEU A C 1
ATOM 675 O O . LEU A 1 89 ? -0.534 1.551 23.314 1.00 72.06 89 LEU A O 1
ATOM 679 N N . GLN A 1 90 ? 0.052 1.757 21.157 1.00 67.06 90 GLN A N 1
ATOM 680 C CA . GLN A 1 90 ? 0.667 3.077 21.341 1.00 67.06 90 GLN A CA 1
ATOM 681 C C . GLN A 1 90 ? -0.328 4.146 21.813 1.00 67.06 90 GLN A C 1
ATOM 683 O O . GLN A 1 90 ? 0.015 4.967 22.665 1.00 67.06 90 GLN A O 1
ATOM 688 N N . GLN A 1 91 ? -1.569 4.118 21.320 1.00 63.62 91 GLN A N 1
ATOM 689 C CA . GLN A 1 91 ? -2.595 5.078 21.735 1.00 63.62 91 GLN A CA 1
ATOM 690 C C . GLN A 1 91 ? -2.991 4.896 23.214 1.00 63.62 91 GLN A C 1
ATOM 692 O O . GLN A 1 91 ? -3.157 5.881 23.936 1.00 63.62 91 GLN A O 1
ATOM 697 N N . LYS A 1 92 ? -3.068 3.643 23.694 1.00 60.62 92 LYS A N 1
ATOM 698 C CA . LYS A 1 92 ? -3.299 3.340 25.117 1.00 60.62 92 LYS A CA 1
ATOM 699 C C . LYS A 1 92 ? -2.145 3.823 26.001 1.00 60.62 92 LYS A C 1
ATOM 701 O O . LYS A 1 92 ? -2.405 4.391 27.059 1.00 60.62 92 LYS A O 1
ATOM 706 N N . THR A 1 93 ? -0.895 3.660 25.561 1.00 62.78 93 THR A N 1
ATOM 707 C CA . THR A 1 93 ? 0.282 4.136 26.306 1.00 62.78 93 THR A CA 1
ATOM 708 C C . THR A 1 93 ? 0.314 5.661 26.416 1.00 62.78 93 THR A C 1
ATOM 710 O O . THR A 1 93 ? 0.564 6.169 27.498 1.00 62.78 93 THR A O 1
ATOM 713 N N . GLY A 1 94 ? 0.002 6.412 25.353 1.00 67.12 94 GLY A N 1
ATOM 714 C CA . GLY A 1 94 ? 0.016 7.884 25.395 1.00 67.12 94 GLY A CA 1
ATOM 715 C C . GLY A 1 94 ? -0.950 8.487 26.426 1.00 67.12 94 GLY A C 1
ATOM 716 O O . GLY A 1 94 ? -0.573 9.390 27.172 1.00 67.12 94 GLY A O 1
ATOM 717 N N . LEU A 1 95 ? -2.170 7.945 26.519 1.00 63.59 95 LEU A N 1
ATOM 718 C CA . LEU A 1 95 ? -3.144 8.349 27.539 1.00 63.59 95 LEU A CA 1
ATOM 719 C C . LEU A 1 95 ? -2.738 7.879 28.944 1.00 63.59 95 LEU A C 1
ATOM 721 O O . LEU A 1 95 ? -2.876 8.636 29.900 1.00 63.59 95 LEU A O 1
ATOM 725 N N . ALA A 1 96 ? -2.191 6.667 29.079 1.00 62.75 96 ALA A N 1
ATOM 726 C CA . ALA A 1 96 ? -1.719 6.151 30.364 1.00 62.75 96 ALA A CA 1
ATOM 727 C C . ALA A 1 96 ? -0.546 6.970 30.934 1.00 62.75 96 ALA A C 1
ATOM 729 O O . ALA A 1 96 ? -0.522 7.245 32.130 1.00 62.75 96 ALA A O 1
ATOM 730 N N . THR A 1 97 ? 0.390 7.418 30.093 1.00 74.06 97 THR A N 1
ATOM 731 C CA . THR A 1 97 ? 1.515 8.268 30.517 1.00 74.06 97 THR A CA 1
ATOM 732 C C . THR A 1 97 ? 1.050 9.669 30.921 1.00 74.06 97 THR A C 1
ATOM 734 O O . THR A 1 97 ? 1.564 10.222 31.887 1.00 74.06 97 THR A O 1
ATOM 737 N N . ALA A 1 98 ? 0.060 10.239 30.225 1.00 74.62 98 ALA A N 1
ATOM 738 C CA . ALA A 1 98 ? -0.493 11.551 30.568 1.00 74.62 98 ALA A CA 1
ATOM 739 C C . ALA A 1 98 ? -1.239 11.547 31.915 1.00 74.62 98 ALA A C 1
ATOM 741 O O . ALA A 1 98 ? -1.151 12.516 32.658 1.00 74.62 98 ALA A O 1
ATOM 742 N N . ILE A 1 99 ? -1.940 10.455 32.239 1.00 76.25 99 ILE A N 1
ATOM 743 C CA . ILE A 1 99 ? -2.653 10.299 33.517 1.00 76.25 99 ILE A CA 1
ATOM 744 C C . ILE A 1 99 ? -1.689 9.886 34.643 1.00 76.25 99 ILE A C 1
ATOM 746 O O . ILE A 1 99 ? -1.884 10.285 35.781 1.00 76.25 99 ILE A O 1
ATOM 750 N N . GLY A 1 100 ? -0.640 9.111 34.347 1.00 71.94 100 GLY A N 1
ATOM 751 C CA . GLY A 1 100 ? 0.340 8.655 35.342 1.00 71.94 100 GLY A CA 1
ATOM 752 C C . GLY A 1 100 ? 1.395 9.691 35.750 1.00 71.94 100 GLY A C 1
ATOM 753 O O . GLY A 1 100 ? 2.077 9.490 36.751 1.00 71.94 100 GLY A O 1
ATOM 754 N N . LEU A 1 101 ? 1.552 10.772 34.979 1.00 73.88 101 LEU A N 1
ATOM 755 C CA . LEU A 1 101 ? 2.384 11.932 35.330 1.00 73.88 101 LEU A CA 1
ATOM 756 C C . LEU A 1 101 ? 1.586 13.072 35.993 1.00 73.88 101 LEU A C 1
ATOM 758 O O . LEU A 1 101 ? 2.191 14.079 36.364 1.00 73.88 101 LEU A O 1
ATOM 762 N N . GLY A 1 102 ? 0.259 12.936 36.090 1.00 57.00 102 GLY A N 1
ATOM 763 C CA . GLY A 1 102 ? -0.648 13.889 36.736 1.00 57.00 102 GLY A CA 1
ATOM 764 C C . GLY A 1 102 ? -1.012 13.503 38.162 1.00 57.00 102 GLY A C 1
ATOM 765 O O . GLY A 1 102 ? -0.875 12.311 38.516 1.00 57.00 102 GLY A O 1
#

Foldseek 3Di:
DDPDDPVNVVVVVVVVVVVCVVVVVVVVVVVVVVCCLVVVLVVVLVVQVVVCVVVVDPPVLVVVLVVCCVVVNDVVSVSSSVSNVVVVVVVVVVVVVVVVVD

pLDDT: mean 83.03, std 11.49, range [45.78, 95.62]

Secondary structure (DSSP, 8-state):
-----HHHHHHHHHHHHHHHHHTTHHHHHHHHHHHHHHHHHHHHHHHHHHHHHHHT-TTHHHHHHHHHHHHH-HHHHHHHHHHHHHHHHHHHHHHHHHHHT-

Radius of gyration: 22.92 Å; chains: 1; bounding box: 34×28×82 Å